Protein AF-A0AAU9D524-F1 (afdb_monomer)

Solvent-accessible surface area (backbone atoms only — not comparable to full-atom values): 6380 Å² total; per-residue (Å²): 83,80,49,81,70,56,72,53,74,72,64,30,53,57,58,52,50,53,51,50,52,51,62,71,67,63,75,57,98,48,59,36,37,52,38,86,83,68,96,66,98,62,91,42,69,48,78,54,93,60,83,90,57,58,61,78,66,52,50,58,64,50,49,53,50,51,52,51,51,50,50,54,49,27,56,74,72,70,43,57,82,89,66,55,99,62,68,100,55,95,77,89,81,83,86,78,90,133

Secondary structure (DSSP, 8-state):
-EE---S-TTHHHHHHHHHHHHHHH--SS--EEEESS----SSEEEE---TT--HHHHHHHHHHHHHHHHHHHHHHHT--TT--SS-SS---PPPPP-

Mean predicted aligned error: 9.86 Å

Sequence (98 aa):
MFDFLPHNAYTQKYDLDILKEMAGAKIAAGLVRNLIKQNLQRDFALITDLLNLLDGYLALPYVIFAQTFALLTAAKVRITADNLSLSETVKGVMIHDF

Organism: NCBI:txid2932184

Foldseek 3Di:
DEDEAFPPPVRNVVVVVVVVVCVVVPPDPAYEYEDCDDDDPDDYYDDDVPPPDHRVVSVVVVVVVVVVVVCVVCVVVVHDPVDDVDDPDDDDDDDDDD

pLDDT: mean 75.3, std 11.85, range [49.75, 91.12]

Nearest PDB structures (foldseek):
  3i0z-assembly1_B  TM=8.018E-01  e=6.967E-03  Streptococcus pneumoniae TIGR4
  3c3j-assembly1_A  TM=8.418E-01  e=7.947E-02  Escherichia coli K-12

Radius of gyration: 18.09 Å; Cα contacts (8 Å, |Δi|>4): 69; chains: 1; bounding box: 33×34×58 Å

Structure (mmCIF, N/CA/C/O backbone):
data_AF-A0AAU9D524-F1
#
_entry.id   AF-A0AAU9D524-F1
#
loop_
_atom_site.group_PDB
_atom_site.id
_atom_site.type_symbol
_atom_site.label_atom_id
_atom_site.label_alt_id
_atom_site.label_comp_id
_atom_site.label_asym_id
_atom_site.label_entity_id
_atom_site.label_seq_id
_atom_site.pdbx_PDB_ins_code
_atom_site.Cartn_x
_atom_site.Cartn_y
_atom_site.Cartn_z
_atom_site.occupancy
_atom_site.B_iso_or_equiv
_atom_site.auth_seq_id
_atom_site.auth_comp_id
_atom_site.auth_asym_id
_atom_site.auth_atom_id
_atom_site.pdbx_PDB_model_num
ATOM 1 N N . MET A 1 1 ? -2.347 -7.759 4.710 1.00 76.81 1 MET A N 1
ATOM 2 C CA . MET A 1 1 ? -3.130 -6.716 4.015 1.00 76.81 1 MET A CA 1
ATOM 3 C C . MET A 1 1 ? -2.468 -5.381 4.285 1.00 76.81 1 MET A C 1
ATOM 5 O O . MET A 1 1 ? -2.072 -5.145 5.423 1.00 76.81 1 MET A O 1
ATOM 9 N N . PHE A 1 2 ? -2.313 -4.574 3.239 1.00 81.31 2 PHE A N 1
ATOM 10 C CA . PHE A 1 2 ? -1.874 -3.185 3.333 1.00 81.31 2 PHE A CA 1
ATOM 11 C C . PHE A 1 2 ? -3.093 -2.300 3.123 1.00 81.31 2 PHE A C 1
ATOM 13 O O . PHE A 1 2 ? -3.853 -2.558 2.192 1.00 81.31 2 PHE A O 1
ATOM 20 N N . ASP A 1 3 ? -3.270 -1.307 3.983 1.00 83.62 3 ASP A N 1
ATOM 21 C CA . ASP A 1 3 ? -4.351 -0.336 3.870 1.00 83.62 3 ASP A CA 1
ATOM 22 C C . ASP A 1 3 ? -3.816 1.092 4.022 1.00 83.62 3 ASP A C 1
ATOM 24 O O . ASP A 1 3 ? -2.993 1.369 4.901 1.00 83.62 3 ASP A O 1
ATOM 28 N N . PHE A 1 4 ? -4.269 1.982 3.143 1.00 84.69 4 PHE A N 1
ATOM 29 C CA . PHE A 1 4 ? -3.874 3.385 3.097 1.00 84.69 4 PHE A CA 1
ATOM 30 C C . PHE A 1 4 ? -5.068 4.247 3.508 1.00 84.69 4 PHE A C 1
ATOM 32 O O . PHE A 1 4 ? -5.892 4.635 2.686 1.00 84.69 4 PHE A O 1
ATOM 39 N N . LEU A 1 5 ? -5.140 4.548 4.802 1.00 81.56 5 LEU A N 1
ATOM 40 C CA . LEU A 1 5 ? -6.222 5.301 5.415 1.00 81.56 5 LEU A CA 1
ATOM 41 C C . LEU A 1 5 ? -6.285 6.730 4.859 1.00 81.56 5 LEU A C 1
ATOM 43 O O . LEU A 1 5 ? -5.294 7.464 4.992 1.00 81.56 5 LEU A O 1
ATOM 47 N N . PRO A 1 6 ? -7.451 7.157 4.338 1.00 79.88 6 PRO A N 1
ATOM 48 C CA . PRO A 1 6 ? -7.662 8.525 3.891 1.00 79.88 6 PRO A CA 1
ATOM 49 C C . PRO A 1 6 ? -7.669 9.502 5.075 1.00 79.88 6 PRO A C 1
ATOM 51 O O . PRO A 1 6 ? -7.927 9.130 6.229 1.00 79.88 6 PRO A O 1
ATOM 54 N N . HIS A 1 7 ? -7.412 10.778 4.787 1.00 78.81 7 HIS A N 1
ATOM 55 C CA . HIS A 1 7 ? -7.501 11.874 5.750 1.00 78.81 7 HIS A CA 1
ATOM 56 C C . HIS A 1 7 ? -8.955 12.299 5.993 1.00 78.81 7 HIS A C 1
ATOM 58 O O . HIS A 1 7 ? -9.281 12.807 7.068 1.00 78.81 7 HIS A O 1
ATOM 64 N N . ASN A 1 8 ? -9.853 12.070 5.026 1.00 83.50 8 ASN A N 1
ATOM 65 C CA . ASN A 1 8 ? -11.282 12.306 5.205 1.00 83.50 8 ASN A CA 1
ATOM 66 C C . ASN A 1 8 ? -11.859 11.405 6.313 1.00 83.50 8 ASN A C 1
ATOM 68 O O . ASN A 1 8 ? -11.984 10.189 6.156 1.00 83.50 8 ASN A O 1
ATOM 72 N N . ALA A 1 9 ? -12.282 12.025 7.418 1.00 82.31 9 ALA A N 1
ATOM 73 C CA . ALA A 1 9 ? -12.808 11.336 8.594 1.00 82.31 9 ALA A CA 1
ATOM 74 C C . ALA A 1 9 ? -14.104 10.544 8.344 1.00 82.31 9 ALA A C 1
ATOM 76 O O . ALA A 1 9 ? -14.426 9.650 9.124 1.00 82.31 9 ALA A O 1
ATOM 77 N N . TYR A 1 10 ? -14.877 10.874 7.305 1.00 86.88 10 TYR A N 1
ATOM 78 C CA . TYR A 1 10 ? -16.047 10.088 6.922 1.00 86.88 10 TYR A CA 1
ATOM 79 C C . TYR A 1 10 ? -15.621 8.792 6.231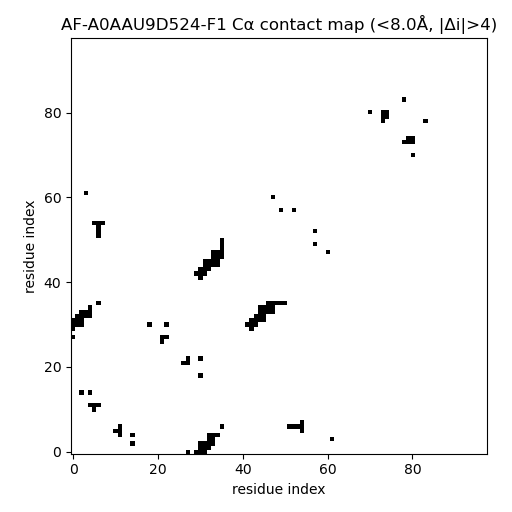 1.00 86.88 10 TYR A C 1
ATOM 81 O O . TYR A 1 10 ? -16.000 7.716 6.687 1.00 86.88 10 TYR A O 1
ATOM 89 N N . THR A 1 11 ? -14.783 8.890 5.195 1.00 85.75 11 THR A N 1
ATOM 90 C CA . THR A 1 11 ? -14.305 7.731 4.425 1.00 85.75 11 THR A CA 1
ATOM 91 C C . THR A 1 11 ? -13.478 6.783 5.292 1.00 85.75 11 THR A C 1
ATOM 93 O O . THR A 1 11 ? -13.704 5.580 5.269 1.00 85.75 11 THR A O 1
ATOM 96 N N . GLN A 1 12 ? -12.631 7.330 6.168 1.00 84.44 12 GLN A N 1
ATOM 97 C CA . GLN A 1 12 ? -11.777 6.555 7.072 1.00 84.44 12 GLN A CA 1
ATOM 98 C C . GLN A 1 12 ? -12.554 5.573 7.968 1.00 84.44 12 GLN A C 1
ATOM 100 O O . GLN A 1 12 ? -12.004 4.558 8.393 1.00 84.44 12 GLN A O 1
ATOM 105 N N . LYS A 1 13 ? -13.830 5.844 8.279 1.00 85.81 13 LYS A N 1
ATOM 106 C CA . LYS A 1 13 ? -14.656 4.927 9.084 1.00 85.81 13 LYS A CA 1
ATOM 107 C C . LYS A 1 13 ? -14.850 3.580 8.388 1.00 85.81 13 LYS A C 1
ATOM 109 O O . LYS A 1 13 ? -14.795 2.558 9.061 1.00 85.81 13 LYS A O 1
ATOM 114 N N . TYR A 1 14 ? -15.020 3.588 7.067 1.00 89.44 14 TYR A N 1
ATOM 115 C CA . TYR A 1 14 ? -15.231 2.378 6.276 1.00 89.44 14 TYR A CA 1
ATOM 116 C C . TYR A 1 14 ? -13.972 1.508 6.249 1.00 89.44 14 TYR A C 1
ATOM 118 O O . TYR A 1 14 ? -14.051 0.318 6.545 1.00 89.44 14 TYR A O 1
ATOM 126 N N . ASP A 1 15 ? -12.805 2.107 5.999 1.00 85.88 15 ASP A N 1
ATOM 127 C CA . ASP A 1 15 ? -11.522 1.393 6.030 1.00 85.88 15 ASP A CA 1
ATOM 128 C C . ASP A 1 15 ? -11.243 0.789 7.417 1.00 85.88 15 ASP A C 1
ATOM 130 O O . ASP A 1 15 ? -10.839 -0.367 7.548 1.00 85.88 15 ASP A O 1
ATOM 134 N N . LEU A 1 16 ? -11.548 1.531 8.491 1.00 84.38 16 LEU A N 1
ATOM 135 C CA . LEU A 1 16 ? -11.412 1.024 9.858 1.00 84.38 16 LEU A CA 1
ATOM 136 C C . LEU A 1 16 ? -12.329 -0.167 10.149 1.00 84.38 16 LEU A C 1
ATOM 138 O O . LEU A 1 16 ? -11.927 -1.056 10.902 1.00 84.38 16 LEU A O 1
ATOM 142 N N . ASP A 1 17 ? -13.537 -0.195 9.598 1.00 87.44 17 ASP A N 1
ATOM 143 C CA . ASP A 1 17 ? -14.460 -1.311 9.791 1.00 87.44 17 ASP A CA 1
ATOM 144 C C . ASP A 1 17 ? -13.991 -2.561 9.031 1.00 87.44 17 ASP A C 1
ATOM 146 O O . ASP A 1 17 ? -13.951 -3.643 9.622 1.00 87.44 17 ASP A O 1
ATOM 150 N N . ILE A 1 18 ? -13.482 -2.404 7.803 1.00 86.38 18 ILE A N 1
ATOM 151 C CA . ILE A 1 18 ? -12.842 -3.494 7.045 1.00 86.38 18 ILE A CA 1
ATOM 152 C C . ILE A 1 18 ? -11.616 -4.025 7.801 1.00 86.38 18 ILE A C 1
ATOM 154 O O . ILE A 1 18 ? -11.442 -5.235 7.959 1.00 86.38 18 ILE A O 1
ATOM 158 N N . LEU A 1 19 ? -10.767 -3.141 8.335 1.00 83.44 19 LEU A N 1
ATOM 159 C CA . LEU A 1 19 ? -9.598 -3.546 9.118 1.00 83.44 19 LEU A CA 1
ATOM 160 C C . LEU A 1 19 ? -9.979 -4.327 10.380 1.00 83.44 19 LEU A C 1
ATOM 162 O O . LEU A 1 19 ? -9.292 -5.291 10.727 1.00 83.44 19 LEU A O 1
ATOM 166 N N . LYS A 1 20 ? -11.056 -3.935 11.074 1.00 84.38 20 LYS A N 1
ATOM 167 C CA . LYS A 1 20 ? -11.567 -4.676 12.239 1.00 84.38 20 LYS A CA 1
ATOM 168 C C . LYS A 1 20 ? -12.056 -6.063 11.838 1.00 84.38 20 LYS A C 1
ATOM 170 O O . LYS A 1 20 ? -11.737 -7.026 12.534 1.00 84.38 20 LYS A O 1
ATOM 175 N N . GLU A 1 21 ? -12.787 -6.171 10.732 1.00 85.50 21 GLU A N 1
ATOM 176 C CA . GLU A 1 21 ? -13.277 -7.450 10.212 1.00 85.50 21 GLU A CA 1
ATOM 177 C C . GLU A 1 21 ? -12.111 -8.390 9.880 1.00 85.50 21 GLU A C 1
ATOM 179 O O . GLU A 1 21 ? -12.033 -9.510 10.393 1.00 85.50 21 GLU A O 1
ATOM 184 N N . MET A 1 22 ? -11.127 -7.897 9.127 1.00 83.19 22 MET A N 1
ATOM 185 C CA . MET A 1 22 ? -9.937 -8.661 8.747 1.00 83.19 22 MET A CA 1
ATOM 186 C C . MET A 1 22 ? -9.084 -9.058 9.961 1.00 83.19 22 MET A C 1
ATOM 188 O O . MET A 1 22 ? -8.533 -10.163 10.007 1.00 83.19 22 MET A O 1
ATOM 192 N N . ALA A 1 23 ? -8.996 -8.190 10.976 1.00 80.75 23 ALA A N 1
ATOM 193 C CA . ALA A 1 23 ? -8.320 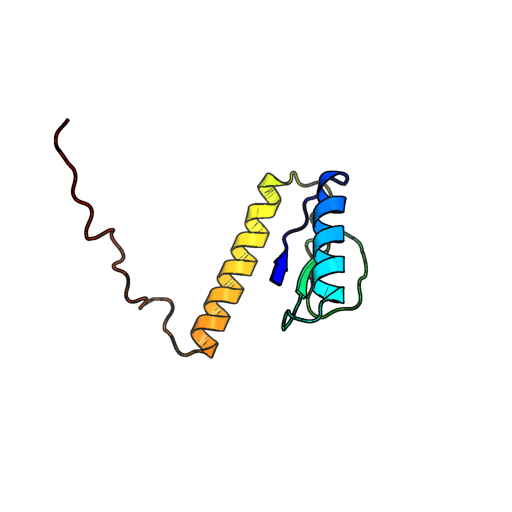-8.494 12.236 1.00 80.75 23 ALA A CA 1
ATOM 194 C C . ALA A 1 23 ? -9.051 -9.571 13.054 1.00 80.75 23 ALA A C 1
ATOM 196 O O . ALA A 1 23 ? -8.395 -10.405 13.687 1.00 80.75 23 ALA A O 1
ATOM 197 N N . GLY A 1 24 ? -10.387 -9.555 13.047 1.0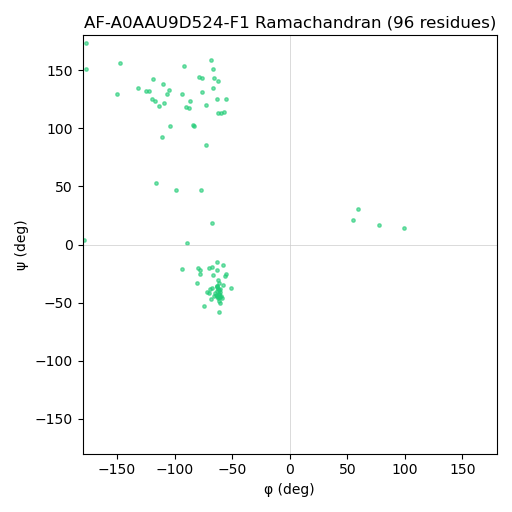0 81.88 24 GLY A N 1
ATOM 198 C CA . GLY A 1 24 ? -11.236 -10.546 13.708 1.00 81.88 24 GLY A CA 1
ATOM 199 C C . GLY A 1 24 ? -11.170 -11.917 13.039 1.00 81.88 24 GLY A C 1
ATOM 200 O O . GLY A 1 24 ? -11.092 -12.929 13.733 1.00 81.88 24 GLY A O 1
ATOM 201 N N . ALA A 1 25 ? -11.104 -11.947 11.705 1.00 83.44 25 ALA A N 1
ATOM 202 C CA . ALA A 1 25 ? -10.999 -13.177 10.926 1.00 83.44 25 ALA A CA 1
ATOM 203 C C . ALA A 1 25 ? -9.665 -13.922 11.139 1.00 83.44 25 ALA A C 1
ATOM 205 O O . ALA A 1 25 ? -9.613 -15.137 10.978 1.00 83.44 25 ALA A O 1
ATOM 206 N N . LYS A 1 26 ? -8.579 -13.217 11.508 1.00 75.12 26 LYS A N 1
ATOM 207 C CA . LYS A 1 26 ? -7.222 -13.776 11.730 1.00 75.12 26 LYS A CA 1
ATOM 208 C C . LYS A 1 26 ? -6.640 -14.566 10.541 1.00 75.12 26 LYS A C 1
ATOM 210 O O . LYS A 1 26 ? -5.720 -15.357 10.718 1.00 75.12 26 LYS A O 1
ATOM 215 N N . ILE A 1 27 ? -7.147 -14.336 9.330 1.00 73.69 27 ILE A N 1
ATOM 216 C CA . ILE A 1 27 ? -6.688 -15.007 8.101 1.00 73.69 27 ILE A CA 1
ATOM 217 C C . ILE A 1 27 ? -5.404 -14.353 7.568 1.00 73.69 27 ILE A C 1
ATOM 219 O O . ILE A 1 27 ? -4.543 -15.013 6.990 1.00 73.69 27 ILE A O 1
ATOM 223 N N . ALA A 1 28 ? -5.258 -13.039 7.756 1.00 74.00 28 ALA A N 1
ATOM 224 C CA . ALA A 1 28 ? -4.103 -12.304 7.262 1.00 74.00 28 ALA A CA 1
ATOM 225 C C . ALA A 1 28 ? -2.861 -12.551 8.136 1.00 74.00 28 ALA A C 1
ATOM 227 O O . ALA A 1 28 ? -2.905 -12.357 9.348 1.00 74.00 28 ALA A O 1
ATOM 228 N N . ALA A 1 29 ? -1.726 -12.866 7.501 1.00 73.38 29 ALA A N 1
ATOM 229 C CA . ALA A 1 29 ? -0.425 -13.025 8.166 1.00 73.38 29 ALA A CA 1
ATOM 230 C C . ALA A 1 29 ? 0.104 -11.734 8.830 1.00 73.38 29 ALA A C 1
ATOM 232 O O . ALA A 1 29 ? 1.031 -11.780 9.630 1.00 73.38 29 ALA A O 1
ATOM 233 N N . GLY A 1 30 ? -0.474 -10.583 8.485 1.00 75.00 30 GLY A N 1
ATOM 234 C CA . GLY A 1 30 ? -0.162 -9.282 9.064 1.00 75.00 30 GLY A CA 1
ATOM 235 C C . GLY A 1 30 ? -1.064 -8.192 8.485 1.00 75.00 30 GLY A C 1
ATOM 236 O O . GLY A 1 30 ? -1.530 -8.291 7.340 1.00 75.00 30 GLY A O 1
ATOM 237 N N . LEU A 1 31 ? -1.313 -7.154 9.282 1.00 70.50 31 LEU A N 1
ATOM 238 C CA . LEU A 1 31 ? -2.038 -5.946 8.888 1.00 70.50 31 LEU A CA 1
ATOM 239 C C . LEU A 1 31 ? -1.083 -4.759 8.999 1.00 70.50 31 LEU A C 1
ATOM 241 O O . LEU A 1 31 ? -0.520 -4.525 10.066 1.00 70.50 31 LEU A O 1
ATOM 245 N N . VAL A 1 32 ? -0.901 -4.030 7.901 1.00 73.19 32 VAL A N 1
ATOM 246 C CA . VAL A 1 32 ? -0.039 -2.845 7.839 1.00 73.19 32 VAL A CA 1
ATOM 247 C C . VAL A 1 32 ? -0.883 -1.665 7.397 1.00 73.19 32 VAL A C 1
ATOM 249 O O . VAL A 1 32 ? -1.625 -1.772 6.421 1.00 73.19 32 VAL A O 1
ATOM 252 N N . ARG A 1 33 ? -0.766 -0.544 8.108 1.00 69.44 33 ARG A N 1
ATOM 253 C CA . ARG A 1 33 ? -1.513 0.679 7.798 1.00 69.44 33 ARG A CA 1
ATOM 254 C C . ARG A 1 33 ? -0.724 1.935 8.137 1.00 69.44 33 ARG A C 1
ATOM 256 O O . ARG A 1 33 ? 0.147 1.910 9.009 1.00 69.44 33 ARG A O 1
ATOM 263 N N . ASN A 1 34 ? -1.048 3.049 7.496 1.00 70.31 34 ASN A N 1
ATOM 264 C CA . ASN A 1 34 ? -0.557 4.360 7.915 1.00 70.31 34 ASN A CA 1
ATOM 265 C C . ASN A 1 34 ? -1.322 4.860 9.149 1.00 70.31 34 ASN A C 1
ATOM 267 O O . ASN A 1 34 ? -2.522 4.634 9.290 1.00 70.31 34 ASN A O 1
ATOM 271 N N . LEU A 1 35 ? -0.635 5.547 10.061 1.00 62.88 35 LEU A N 1
ATOM 272 C CA . LEU A 1 35 ? -1.261 6.171 11.226 1.00 62.88 35 LEU A CA 1
ATOM 273 C C . LEU A 1 35 ? -1.244 7.686 11.062 1.00 62.88 35 LEU A C 1
ATOM 275 O O . LEU A 1 35 ? -0.179 8.284 10.958 1.00 62.88 35 LEU A O 1
ATOM 279 N N . ILE A 1 36 ? -2.431 8.296 11.083 1.00 55.12 36 ILE A N 1
ATOM 280 C CA . ILE A 1 36 ? -2.573 9.760 11.080 1.00 55.12 36 ILE A CA 1
ATOM 281 C C . ILE A 1 36 ? -2.685 10.312 12.510 1.00 55.12 36 ILE A C 1
ATOM 283 O O . ILE A 1 36 ? -2.382 11.481 12.711 1.00 55.12 36 ILE A O 1
ATOM 287 N N . LYS A 1 37 ? -3.071 9.500 13.516 1.00 49.75 37 LYS A N 1
ATOM 288 C CA . LYS A 1 37 ? -3.034 9.883 14.953 1.00 49.75 37 LYS A CA 1
ATOM 289 C C . LYS A 1 37 ? -3.491 8.827 15.975 1.00 49.75 37 LYS A C 1
ATOM 291 O O . LYS A 1 37 ? -3.567 9.146 17.157 1.00 49.75 37 LYS A O 1
ATOM 296 N N . GLN A 1 38 ? -3.832 7.596 15.579 1.00 49.84 38 GLN A N 1
ATOM 297 C CA . GLN A 1 38 ? -4.413 6.619 16.513 1.00 49.84 38 GLN A CA 1
ATOM 298 C C . GLN A 1 38 ? -3.502 5.422 16.785 1.00 49.84 38 GLN A C 1
ATOM 300 O O . GLN A 1 38 ? -3.206 4.630 15.8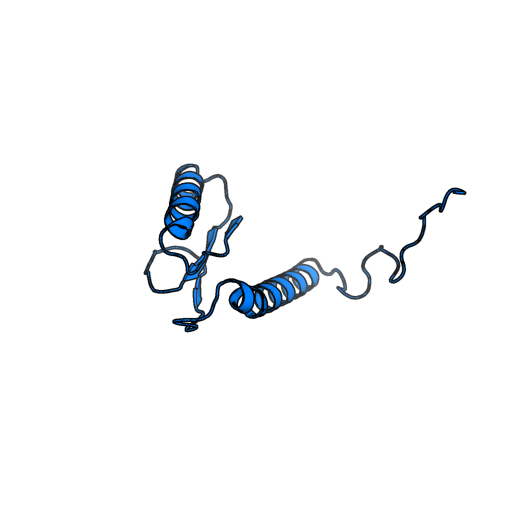93 1.00 49.84 38 GLN A O 1
ATOM 305 N N . ASN A 1 39 ? -3.133 5.269 18.058 1.00 50.00 39 ASN A N 1
ATOM 306 C CA . ASN A 1 39 ? -2.504 4.074 18.607 1.00 50.00 39 ASN A CA 1
ATOM 307 C C . ASN A 1 39 ? -3.420 2.861 18.415 1.00 50.00 39 ASN A C 1
ATOM 309 O O . 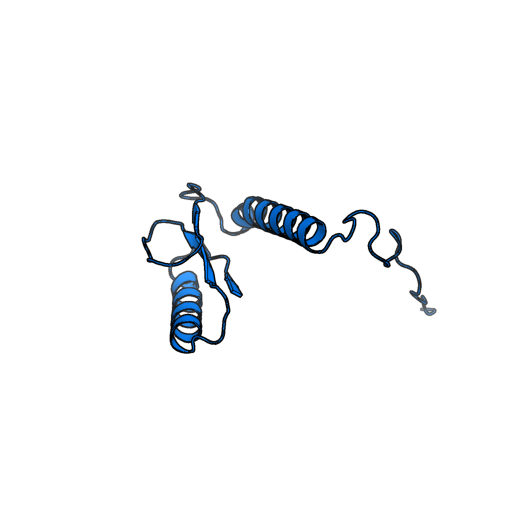ASN A 1 39 ? -4.467 2.759 19.051 1.00 50.00 39 ASN A O 1
ATOM 313 N N . LEU A 1 40 ? -2.995 1.914 17.584 1.00 50.75 40 LEU A N 1
ATOM 314 C CA . LEU A 1 40 ? -3.474 0.539 17.657 1.00 50.75 40 LEU A CA 1
ATOM 315 C C . LEU A 1 40 ? -2.268 -0.378 17.799 1.00 50.75 40 LEU A C 1
ATOM 317 O O . LEU A 1 40 ? -1.279 -0.257 17.082 1.00 50.75 40 LEU A O 1
ATOM 321 N N . GLN A 1 41 ? -2.381 -1.286 18.760 1.00 50.47 41 GLN A N 1
ATOM 322 C CA . GLN A 1 41 ? -1.420 -2.337 19.046 1.00 50.47 41 GLN A CA 1
ATOM 323 C C . GLN A 1 41 ? -1.501 -3.409 17.947 1.00 50.47 41 GLN A C 1
ATOM 325 O O . GLN A 1 41 ? -2.281 -4.348 18.097 1.00 50.47 41 GLN A O 1
ATOM 330 N N . ARG A 1 42 ? -0.783 -3.250 16.823 1.00 53.03 42 ARG A N 1
ATOM 331 C CA . ARG A 1 42 ? -0.301 -4.347 15.949 1.00 53.03 42 ARG A CA 1
ATOM 332 C C . ARG A 1 42 ? 0.558 -3.847 14.772 1.00 53.03 42 ARG A C 1
ATOM 334 O O . ARG A 1 42 ? 0.700 -2.649 14.560 1.00 53.03 42 ARG A O 1
ATOM 341 N N . ASP A 1 43 ? 1.131 -4.799 14.036 1.00 57.88 43 ASP A N 1
ATOM 342 C CA . ASP A 1 43 ? 2.579 -5.020 13.894 1.00 57.88 43 ASP A CA 1
ATOM 343 C C . ASP A 1 43 ? 3.416 -3.997 13.108 1.00 57.88 43 ASP A C 1
ATOM 345 O O . ASP A 1 43 ? 4.620 -3.940 13.336 1.00 57.88 43 ASP A O 1
ATOM 349 N N . PHE A 1 44 ? 2.844 -3.165 12.231 1.00 58.50 44 PHE A N 1
ATOM 350 C CA . PHE A 1 44 ? 3.611 -2.136 11.510 1.00 58.50 44 PHE A CA 1
ATOM 351 C C . PHE A 1 44 ? 2.761 -0.905 11.179 1.00 58.50 44 PHE A C 1
ATOM 353 O O . PHE A 1 44 ? 1.684 -1.009 10.586 1.00 58.50 44 PHE A O 1
ATOM 360 N N . ALA A 1 45 ? 3.288 0.272 11.522 1.00 60.00 45 ALA A N 1
ATOM 361 C CA . ALA A 1 45 ? 2.673 1.567 11.266 1.00 60.00 45 ALA A CA 1
ATOM 362 C C . ALA A 1 45 ? 3.577 2.434 10.385 1.00 60.00 45 ALA A C 1
ATOM 364 O O . ALA A 1 45 ? 4.724 2.700 10.743 1.00 60.00 45 ALA A O 1
ATOM 365 N N . LEU A 1 46 ? 3.042 2.923 9.264 1.00 62.53 46 LEU A N 1
ATOM 366 C CA . LEU A 1 46 ? 3.675 4.005 8.513 1.00 62.53 46 LEU A CA 1
ATOM 367 C C . LEU A 1 46 ? 3.255 5.333 9.156 1.00 62.53 46 LEU A C 1
ATOM 369 O O . LEU A 1 46 ? 2.116 5.775 9.002 1.00 62.53 46 LEU A O 1
ATOM 373 N N . ILE A 1 47 ? 4.149 5.935 9.939 1.00 61.19 47 ILE A N 1
ATOM 374 C CA . ILE A 1 47 ? 3.888 7.222 10.589 1.00 61.19 47 ILE A CA 1
ATOM 375 C C . ILE A 1 47 ? 4.191 8.322 9.579 1.00 61.19 47 ILE A C 1
ATOM 377 O O . ILE A 1 47 ? 5.342 8.656 9.312 1.00 61.19 47 ILE A O 1
ATOM 381 N N . THR A 1 48 ? 3.134 8.872 9.004 1.00 61.03 48 THR A N 1
ATOM 382 C CA . THR A 1 48 ? 3.187 10.068 8.172 1.00 61.03 48 THR A CA 1
ATOM 383 C C . THR A 1 48 ? 2.651 11.225 9.000 1.00 61.03 48 THR A C 1
ATOM 385 O O . THR A 1 48 ? 1.436 11.348 9.145 1.00 61.03 48 THR A O 1
ATOM 388 N N . ASP A 1 49 ? 3.533 12.075 9.535 1.00 58.25 49 ASP A N 1
ATOM 389 C CA . ASP A 1 49 ? 3.155 13.295 10.274 1.00 58.25 49 ASP A CA 1
ATOM 390 C C . ASP A 1 49 ? 2.733 14.419 9.302 1.00 58.25 49 ASP A C 1
ATOM 392 O O . ASP A 1 49 ? 3.190 15.557 9.340 1.00 58.25 49 ASP A O 1
ATOM 396 N N . LEU A 1 50 ? 1.888 14.051 8.337 1.00 61.53 50 LEU A N 1
ATOM 397 C CA . LEU A 1 50 ? 1.420 14.869 7.217 1.00 61.53 50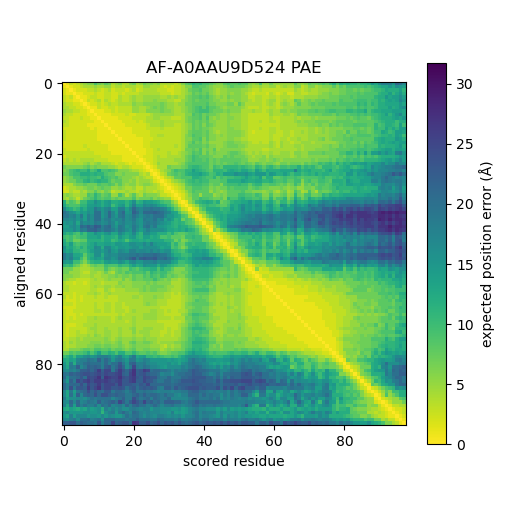 LEU A CA 1
ATOM 398 C C . LEU A 1 50 ? 0.034 15.441 7.537 1.00 61.53 50 LEU A C 1
ATOM 400 O O . LEU A 1 50 ? -0.910 15.349 6.749 1.00 61.53 50 LEU A O 1
ATOM 404 N N . LEU A 1 51 ? -0.100 15.986 8.747 1.00 56.09 51 LEU A N 1
ATOM 405 C CA . LEU A 1 51 ? -1.320 16.638 9.213 1.00 56.09 51 LEU A CA 1
ATOM 406 C C . LEU A 1 51 ? -1.718 17.751 8.232 1.00 56.09 51 LEU A C 1
ATOM 408 O O . LEU A 1 51 ? -0.924 18.648 7.961 1.00 56.09 51 LEU A O 1
ATOM 412 N N . ASN A 1 52 ? -2.959 17.691 7.736 1.00 63.62 52 ASN A N 1
ATOM 413 C CA . ASN A 1 52 ? -3.586 18.644 6.809 1.00 63.62 52 ASN A CA 1
ATOM 414 C C . ASN A 1 52 ? -3.197 18.551 5.321 1.00 63.62 52 ASN A C 1
ATOM 416 O O . ASN A 1 52 ? -3.477 19.489 4.572 1.00 63.62 52 ASN A O 1
ATOM 420 N N . LEU A 1 53 ? -2.604 17.448 4.852 1.00 70.06 53 LEU A N 1
ATOM 421 C CA . LEU A 1 53 ? -2.477 17.226 3.407 1.00 70.06 53 LEU A CA 1
ATOM 422 C C . LEU A 1 53 ? -3.788 16.728 2.785 1.00 70.06 53 LEU A C 1
ATOM 424 O O . LEU A 1 53 ? -4.517 15.942 3.387 1.00 70.06 53 LEU A O 1
ATOM 428 N N . LEU A 1 54 ? -4.063 17.159 1.550 1.00 77.94 54 LEU A N 1
ATOM 429 C CA . LEU A 1 54 ? -5.148 16.591 0.749 1.00 77.94 54 LEU A CA 1
ATOM 430 C C . LEU A 1 54 ? -4.826 15.126 0.423 1.00 77.94 54 LEU A C 1
ATOM 432 O O . LEU A 1 54 ? -3.673 14.809 0.123 1.00 77.94 54 LEU A O 1
ATOM 436 N N . ASP A 1 55 ? -5.846 14.265 0.397 1.00 75.00 55 ASP A N 1
ATOM 437 C CA . ASP A 1 55 ? -5.692 12.818 0.178 1.00 75.00 55 ASP A CA 1
ATOM 438 C C . ASP A 1 55 ? -4.845 12.476 -1.061 1.00 75.00 55 ASP A C 1
ATOM 440 O O . ASP A 1 55 ? -4.017 11.569 -1.020 1.00 75.00 55 ASP A O 1
ATOM 444 N N . GLY A 1 56 ? -4.966 13.251 -2.145 1.00 81.56 56 GLY A N 1
ATOM 445 C CA . GLY A 1 56 ? -4.170 13.047 -3.360 1.00 81.56 56 GLY A CA 1
ATOM 446 C C . GLY A 1 56 ? -2.656 13.187 -3.154 1.00 81.56 56 GLY A C 1
ATOM 447 O O . GLY A 1 56 ? -1.883 12.467 -3.780 1.00 81.56 56 GLY A O 1
ATOM 448 N N . TYR A 1 5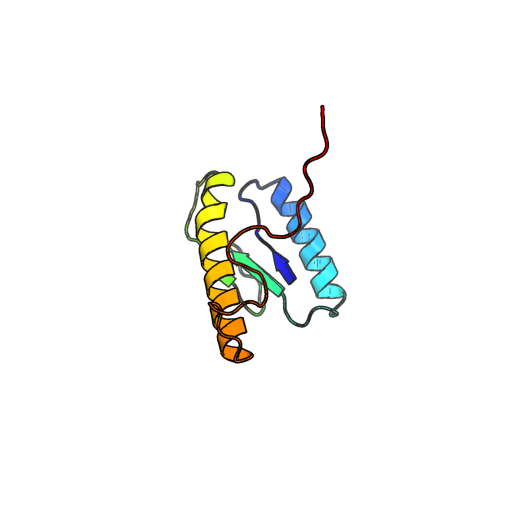7 ? -2.209 14.057 -2.245 1.00 82.94 57 TYR A N 1
ATOM 449 C CA . TYR A 1 57 ? -0.781 14.220 -1.960 1.00 82.94 57 TYR A CA 1
ATOM 450 C C . TYR A 1 57 ? -0.226 13.110 -1.064 1.00 82.94 57 TYR A C 1
ATOM 452 O O . TYR A 1 57 ? 0.976 12.847 -1.100 1.00 82.94 57 TYR A O 1
ATOM 460 N N . LEU A 1 58 ? -1.082 12.419 -0.301 1.00 79.81 58 LEU A N 1
ATOM 461 C CA . LEU A 1 58 ? -0.677 11.253 0.487 1.00 79.81 58 LEU A CA 1
ATOM 462 C C . LEU A 1 58 ? -0.286 10.062 -0.402 1.00 79.81 58 LEU A C 1
ATOM 464 O O . LEU A 1 58 ? 0.476 9.202 0.034 1.00 79.81 58 LEU A O 1
ATOM 468 N N . ALA A 1 59 ? -0.700 10.047 -1.674 1.00 83.44 59 ALA A N 1
ATOM 469 C CA . ALA A 1 59 ? -0.286 9.022 -2.630 1.00 83.44 59 ALA A CA 1
ATOM 470 C C . ALA A 1 59 ? 1.243 8.950 -2.802 1.00 83.44 59 ALA A C 1
ATOM 472 O O . ALA A 1 59 ? 1.790 7.860 -2.951 1.00 83.44 59 ALA A O 1
ATOM 473 N N 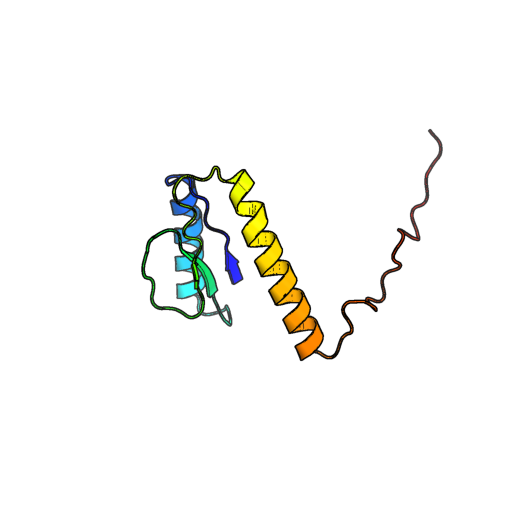. LEU A 1 60 ? 1.949 10.086 -2.735 1.00 85.50 60 LEU A N 1
ATOM 474 C CA . LEU A 1 60 ? 3.407 10.129 -2.895 1.00 85.50 60 LEU A CA 1
ATOM 475 C C . LEU A 1 60 ? 4.150 9.313 -1.820 1.00 85.50 60 LEU A C 1
ATOM 477 O O . LEU A 1 60 ? 4.872 8.382 -2.188 1.00 85.50 60 LEU A O 1
ATOM 481 N N . PRO A 1 61 ? 3.984 9.582 -0.508 1.00 83.31 61 PRO A N 1
ATOM 482 C CA . PRO A 1 61 ? 4.633 8.772 0.519 1.00 83.31 61 PRO A CA 1
ATOM 483 C C . PRO A 1 61 ? 4.163 7.309 0.504 1.00 83.31 61 PRO A C 1
ATOM 485 O O . PRO A 1 61 ? 4.962 6.420 0.802 1.00 83.31 61 PRO A O 1
ATOM 488 N N . TYR A 1 62 ? 2.915 7.029 0.111 1.00 84.19 62 TYR A N 1
ATOM 489 C CA . TYR A 1 62 ? 2.424 5.652 -0.018 1.00 84.19 62 TYR A CA 1
ATOM 490 C C . TYR A 1 62 ? 3.136 4.872 -1.123 1.00 84.19 62 TYR A C 1
ATOM 492 O O . TYR A 1 62 ? 3.548 3.734 -0.895 1.00 84.19 62 TYR A O 1
ATOM 500 N N . VAL A 1 63 ? 3.340 5.482 -2.294 1.00 88.50 63 VAL A N 1
ATOM 501 C CA . VAL A 1 63 ? 4.063 4.852 -3.406 1.00 88.50 63 VAL A CA 1
ATOM 502 C C . VAL A 1 63 ? 5.523 4.609 -3.036 1.00 88.50 63 VAL A C 1
ATOM 504 O O . VAL A 1 63 ? 6.028 3.520 -3.291 1.00 88.50 63 VAL A O 1
ATOM 507 N N . ILE A 1 64 ? 6.186 5.560 -2.370 1.00 88.19 64 ILE A N 1
ATOM 508 C CA . ILE A 1 64 ? 7.578 5.390 -1.919 1.00 88.19 64 ILE A CA 1
ATOM 509 C C . ILE A 1 64 ? 7.695 4.215 -0.937 1.00 88.19 64 ILE A C 1
ATOM 511 O O . ILE A 1 64 ? 8.594 3.378 -1.067 1.00 88.19 64 ILE A O 1
ATOM 515 N N . PHE A 1 65 ? 6.771 4.107 0.023 1.00 85.81 65 PHE A N 1
ATOM 516 C CA . PHE A 1 65 ? 6.722 2.967 0.938 1.00 85.81 65 PHE A CA 1
ATOM 517 C C . PHE A 1 65 ? 6.501 1.647 0.186 1.00 85.81 65 PHE A C 1
ATOM 519 O O . PHE A 1 65 ? 7.247 0.688 0.396 1.00 85.81 65 PHE A O 1
ATOM 526 N N . ALA A 1 66 ? 5.521 1.602 -0.720 1.00 86.50 66 ALA A N 1
ATOM 527 C CA . ALA A 1 66 ? 5.201 0.407 -1.496 1.00 86.50 66 ALA A CA 1
ATOM 528 C C . ALA A 1 66 ? 6.374 -0.044 -2.382 1.00 86.50 66 ALA A C 1
ATOM 530 O O . ALA A 1 66 ? 6.697 -1.231 -2.415 1.00 86.50 66 ALA A O 1
ATOM 531 N N . GLN A 1 67 ? 7.056 0.893 -3.046 1.00 91.12 67 GLN A N 1
ATOM 532 C CA . GLN A 1 67 ? 8.242 0.623 -3.863 1.00 91.12 67 GLN A CA 1
ATOM 533 C C . GLN A 1 67 ? 9.399 0.085 -3.020 1.00 91.12 67 GLN A C 1
ATOM 535 O O . GLN A 1 67 ? 10.029 -0.905 -3.390 1.00 91.12 67 GLN A O 1
ATOM 540 N N . THR A 1 68 ? 9.643 0.686 -1.853 1.00 89.25 68 THR A N 1
ATOM 541 C CA . THR A 1 68 ? 10.684 0.223 -0.926 1.00 89.25 68 THR A CA 1
ATOM 542 C C . THR A 1 68 ? 10.380 -1.193 -0.437 1.00 89.25 68 THR A C 1
ATOM 544 O O . THR A 1 68 ? 11.249 -2.063 -0.460 1.00 89.25 68 THR A O 1
ATOM 547 N N . PHE A 1 69 ? 9.129 -1.462 -0.053 1.00 87.94 69 PHE A N 1
ATOM 548 C CA . PHE A 1 69 ? 8.688 -2.793 0.360 1.00 87.94 69 PHE A CA 1
ATOM 549 C C . PHE A 1 69 ? 8.833 -3.829 -0.765 1.00 87.94 69 PHE A C 1
ATOM 551 O O . PHE A 1 69 ? 9.312 -4.941 -0.522 1.00 87.94 69 PHE A O 1
ATOM 558 N N . ALA A 1 70 ? 8.466 -3.469 -1.998 1.00 87.00 70 ALA A N 1
ATOM 559 C CA . ALA A 1 70 ? 8.620 -4.327 -3.167 1.00 87.00 70 ALA A CA 1
ATOM 560 C C . ALA A 1 70 ? 10.095 -4.663 -3.429 1.00 87.00 70 ALA A C 1
ATOM 562 O O . ALA A 1 70 ? 10.428 -5.835 -3.605 1.00 87.00 70 ALA A O 1
ATOM 563 N N . LEU A 1 71 ? 10.986 -3.669 -3.366 1.00 88.69 71 LEU A N 1
ATOM 564 C CA . LEU A 1 71 ? 12.424 -3.863 -3.551 1.00 88.69 71 LEU A CA 1
ATOM 565 C C . LEU A 1 71 ? 13.020 -4.784 -2.475 1.00 88.69 71 LEU A C 1
ATOM 567 O O . LEU A 1 71 ? 13.742 -5.728 -2.795 1.00 88.69 71 LEU A O 1
ATOM 571 N N . LEU A 1 72 ? 12.677 -4.558 -1.203 1.00 88.94 72 LEU A N 1
ATOM 572 C CA . LEU A 1 72 ? 13.121 -5.404 -0.090 1.00 88.94 72 LEU A CA 1
ATOM 573 C C . LEU A 1 72 ? 12.592 -6.838 -0.214 1.00 88.94 72 LEU A C 1
ATOM 575 O O . LEU A 1 72 ? 13.300 -7.794 0.104 1.00 88.94 72 LEU A O 1
ATOM 579 N N . THR A 1 73 ? 11.363 -7.007 -0.702 1.00 86.81 73 THR A N 1
ATOM 580 C CA . THR A 1 73 ? 10.775 -8.331 -0.937 1.00 86.81 73 THR A CA 1
ATOM 581 C C . THR A 1 73 ? 11.454 -9.043 -2.106 1.00 86.81 73 THR A C 1
ATOM 583 O O . THR A 1 73 ? 11.776 -10.224 -1.982 1.00 86.81 73 THR A O 1
ATOM 586 N N . ALA A 1 74 ? 11.745 -8.338 -3.202 1.00 86.00 74 ALA A N 1
ATOM 587 C CA . ALA A 1 74 ? 12.505 -8.881 -4.327 1.00 86.00 74 ALA A CA 1
ATOM 588 C C . ALA A 1 74 ? 13.894 -9.355 -3.867 1.00 86.00 74 ALA A C 1
ATOM 590 O O . ALA A 1 74 ? 14.267 -10.504 -4.111 1.00 86.00 74 ALA A O 1
ATOM 591 N N . ALA A 1 75 ? 14.592 -8.530 -3.076 1.00 86.75 75 ALA A N 1
ATOM 592 C CA . ALA A 1 75 ? 15.866 -8.892 -2.459 1.00 86.75 75 ALA A CA 1
ATOM 593 C C . ALA A 1 75 ? 15.742 -10.127 -1.545 1.00 86.75 75 ALA A C 1
ATOM 595 O O . ALA A 1 75 ? 16.558 -11.046 -1.631 1.00 86.75 75 ALA A O 1
ATOM 596 N N . LYS A 1 76 ? 14.692 -10.202 -0.713 1.00 88.06 76 LYS A N 1
ATOM 597 C CA . LYS A 1 76 ? 14.418 -11.350 0.170 1.00 88.06 76 LYS A CA 1
ATOM 598 C C . LYS A 1 76 ? 14.202 -12.653 -0.608 1.00 88.06 76 LYS A C 1
ATOM 600 O O . LYS A 1 76 ? 14.651 -13.705 -0.160 1.00 88.06 76 LYS A O 1
ATOM 605 N N . VAL A 1 77 ? 13.528 -12.589 -1.756 1.00 88.00 77 VAL A N 1
ATOM 606 C CA . VAL A 1 77 ? 13.238 -13.748 -2.622 1.00 88.00 77 VAL A CA 1
ATOM 607 C C . VAL A 1 77 ? 14.364 -13.994 -3.647 1.00 88.00 77 VAL A C 1
ATOM 609 O O . VAL A 1 77 ? 14.305 -14.953 -4.409 1.00 88.00 77 VAL A O 1
ATOM 612 N N . ARG A 1 78 ? 15.442 -13.193 -3.619 1.00 82.31 78 ARG A N 1
ATOM 613 C CA . ARG A 1 78 ? 16.595 -13.256 -4.541 1.00 82.31 78 ARG A CA 1
ATOM 614 C C . ARG A 1 78 ? 16.222 -13.060 -6.015 1.00 82.31 78 ARG A C 1
ATOM 616 O O . ARG A 1 78 ? 16.889 -13.590 -6.900 1.00 82.31 78 ARG A O 1
ATOM 623 N N . ILE A 1 79 ? 15.173 -12.285 -6.271 1.00 76.31 79 ILE A N 1
ATOM 624 C CA . ILE A 1 79 ? 14.826 -11.801 -7.607 1.00 76.31 79 ILE A CA 1
ATOM 625 C C . ILE A 1 79 ? 15.476 -10.428 -7.769 1.00 76.31 79 ILE A C 1
ATOM 627 O O . ILE A 1 79 ? 15.321 -9.555 -6.913 1.00 76.31 79 ILE A O 1
ATOM 631 N N . THR A 1 80 ? 16.200 -10.217 -8.864 1.00 72.06 80 THR A N 1
ATOM 632 C CA . THR A 1 80 ? 16.693 -8.882 -9.209 1.00 72.06 80 THR A CA 1
ATOM 633 C C . THR A 1 80 ? 15.505 -8.051 -9.678 1.00 72.06 80 THR A C 1
ATOM 635 O O . THR A 1 80 ? 14.870 -8.413 -10.665 1.00 72.06 80 THR A O 1
ATOM 638 N N . ALA A 1 81 ? 15.205 -6.943 -8.995 1.00 61.34 81 ALA A N 1
ATOM 639 C CA . ALA A 1 81 ? 14.118 -6.033 -9.385 1.00 61.34 81 ALA A CA 1
ATOM 640 C C . ALA A 1 81 ? 14.248 -5.529 -10.837 1.00 61.34 81 ALA A C 1
ATOM 642 O O . ALA A 1 81 ? 13.250 -5.217 -11.473 1.00 61.34 81 ALA A O 1
ATOM 643 N N . ASP A 1 82 ? 15.479 -5.508 -11.342 1.00 63.25 82 ASP A N 1
ATOM 644 C CA . ASP A 1 82 ? 15.862 -5.093 -12.691 1.00 63.25 82 ASP A CA 1
ATOM 645 C C . ASP A 1 82 ? 15.631 -6.177 -13.762 1.00 63.25 82 ASP A C 1
ATOM 647 O O . ASP A 1 82 ? 15.519 -5.879 -14.942 1.00 63.25 82 ASP A O 1
ATOM 651 N N . ASN A 1 83 ? 15.529 -7.454 -13.369 1.00 57.38 83 ASN A N 1
ATOM 652 C CA . ASN A 1 83 ? 15.327 -8.576 -14.292 1.00 57.38 83 ASN A CA 1
ATOM 653 C C . ASN A 1 83 ? 13.980 -9.263 -14.042 1.00 57.38 83 ASN A C 1
ATOM 655 O O . ASN A 1 83 ? 13.898 -10.476 -13.824 1.00 57.38 83 ASN A O 1
ATOM 659 N N . LEU A 1 84 ? 12.908 -8.473 -14.036 1.00 58.38 84 LEU A N 1
ATOM 660 C CA . LEU A 1 84 ? 11.565 -9.022 -14.177 1.00 58.38 84 LEU A CA 1
ATOM 661 C C . LEU A 1 84 ? 11.458 -9.601 -15.593 1.00 58.38 84 LEU A C 1
ATOM 663 O O . LEU A 1 84 ? 11.856 -8.963 -16.560 1.00 58.38 84 LEU A O 1
ATOM 667 N N . SER A 1 85 ? 10.901 -10.801 -15.746 1.00 57.56 85 SER A N 1
ATOM 668 C CA . SER A 1 85 ? 10.738 -11.497 -17.037 1.00 57.56 85 SER A CA 1
ATOM 669 C C . SER A 1 85 ? 9.745 -10.822 -18.009 1.00 57.56 85 SER A C 1
ATOM 671 O O . SER A 1 85 ? 9.249 -11.450 -18.945 1.00 57.56 85 SER A O 1
ATOM 673 N N . LEU A 1 86 ? 9.443 -9.543 -17.787 1.00 61.72 86 LEU A N 1
ATOM 674 C CA . LEU A 1 86 ? 8.613 -8.668 -18.599 1.00 61.72 86 LEU A CA 1
ATOM 675 C C . LEU A 1 86 ? 9.537 -7.677 -19.315 1.00 61.72 86 LEU A C 1
ATOM 677 O O . LEU A 1 86 ? 10.388 -7.049 -18.698 1.00 61.72 86 LEU A O 1
ATOM 681 N N . SER A 1 87 ? 9.381 -7.546 -20.631 1.00 59.50 87 SER A N 1
ATOM 682 C CA . SER A 1 87 ? 10.172 -6.604 -21.429 1.00 59.50 87 SER A CA 1
ATOM 683 C C . SER A 1 87 ? 9.908 -5.160 -20.976 1.00 59.50 87 SER A C 1
ATOM 685 O O . SER A 1 87 ? 8.757 -4.791 -20.769 1.00 59.50 87 SER A O 1
ATOM 687 N N . GLU A 1 88 ? 10.950 -4.323 -20.930 1.00 64.56 88 GLU A N 1
ATOM 688 C CA . GLU A 1 88 ? 10.869 -2.881 -20.595 1.00 64.56 88 GLU A CA 1
ATOM 689 C C . GLU A 1 88 ? 9.932 -2.077 -21.518 1.00 64.56 88 GLU A C 1
ATOM 691 O O . GLU A 1 88 ? 9.508 -0.967 -21.212 1.00 64.56 88 GLU A O 1
ATOM 696 N N . THR A 1 89 ? 9.602 -2.646 -22.676 1.00 69.69 89 THR A N 1
ATOM 697 C CA . THR A 1 89 ? 8.634 -2.130 -23.641 1.00 69.69 89 THR A CA 1
ATOM 698 C C . THR A 1 89 ? 7.511 -3.139 -23.794 1.00 69.69 89 THR A C 1
ATOM 700 O O . THR A 1 89 ? 7.760 -4.347 -23.835 1.00 69.69 89 THR A O 1
ATOM 703 N N . VAL A 1 90 ? 6.283 -2.643 -23.945 1.00 69.69 90 VAL A N 1
ATOM 704 C CA . VAL A 1 90 ? 5.119 -3.478 -24.234 1.00 69.69 90 VAL A CA 1
ATOM 705 C C . VAL A 1 90 ? 5.368 -4.264 -25.524 1.00 69.69 90 VAL A C 1
ATOM 707 O O . VAL A 1 90 ? 5.471 -3.696 -26.609 1.00 69.69 90 VAL A O 1
ATOM 710 N N . LYS A 1 91 ? 5.469 -5.588 -25.406 1.00 73.69 91 LYS A N 1
ATOM 711 C CA . LYS A 1 91 ? 5.526 -6.522 -26.534 1.00 73.69 91 LYS A CA 1
ATOM 712 C C . LYS A 1 91 ? 4.221 -7.311 -26.571 1.00 73.69 91 LYS A C 1
ATOM 714 O O . LYS A 1 91 ? 3.734 -7.725 -25.525 1.00 73.69 91 LYS A O 1
ATOM 719 N N . GLY A 1 92 ? 3.670 -7.526 -27.767 1.00 71.81 92 GLY A N 1
ATOM 720 C CA . GLY A 1 92 ? 2.458 -8.336 -27.961 1.00 71.81 92 GLY A CA 1
ATOM 721 C C . GLY A 1 92 ? 1.143 -7.564 -28.107 1.00 71.81 92 GLY A C 1
ATOM 722 O O . GLY A 1 92 ? 0.086 -8.181 -28.035 1.00 71.81 92 GLY A O 1
ATOM 723 N N . VAL A 1 93 ? 1.177 -6.245 -28.335 1.00 80.38 93 VAL A N 1
ATOM 724 C CA . VAL A 1 93 ? -0.027 -5.478 -28.704 1.00 80.38 93 VAL A CA 1
ATOM 725 C C . VAL A 1 93 ? -0.210 -5.523 -30.218 1.00 80.38 93 VAL A C 1
ATOM 727 O O . VAL A 1 93 ? 0.638 -5.034 -30.963 1.00 80.38 93 VAL A O 1
ATOM 730 N N . MET A 1 94 ? -1.320 -6.106 -30.665 1.00 82.19 94 MET A N 1
ATOM 731 C CA . MET A 1 94 ? -1.782 -6.019 -32.048 1.00 82.19 94 MET A CA 1
ATOM 732 C C . MET A 1 94 ? -2.692 -4.794 -32.169 1.00 82.19 94 MET A C 1
ATOM 734 O O . MET A 1 94 ? -3.710 -4.713 -31.486 1.00 82.19 94 MET A O 1
ATOM 738 N N . ILE A 1 95 ? -2.308 -3.826 -33.000 1.00 84.06 95 ILE A N 1
ATOM 739 C CA . ILE A 1 95 ? -3.178 -2.703 -33.363 1.00 84.06 95 ILE A CA 1
ATOM 740 C C . ILE A 1 95 ? -4.021 -3.172 -34.557 1.00 84.06 95 ILE A C 1
ATOM 742 O O . ILE A 1 95 ? -3.456 -3.622 -35.553 1.00 84.06 95 ILE A O 1
ATOM 746 N N . HIS A 1 96 ? -5.346 -3.1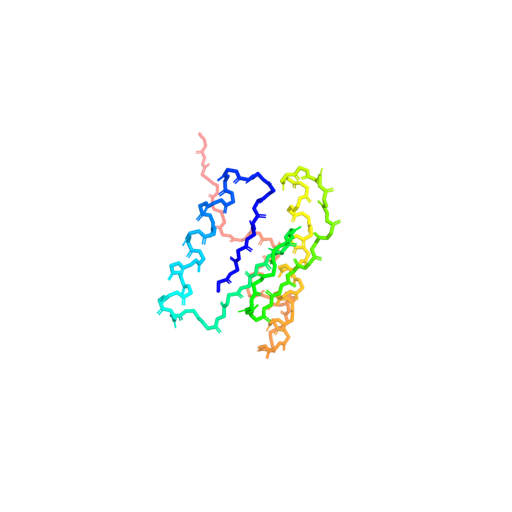10 -34.444 1.00 88.00 96 HIS A N 1
ATOM 747 C CA . HIS A 1 96 ? -6.272 -3.404 -35.543 1.00 88.00 96 HIS A CA 1
ATOM 748 C C . HIS A 1 96 ? -6.612 -2.123 -36.321 1.00 88.00 96 HIS A C 1
ATOM 750 O O . HIS A 1 96 ? -6.550 -1.033 -35.750 1.00 88.00 96 HIS A O 1
ATOM 756 N N . ASP A 1 97 ? -6.965 -2.261 -37.601 1.00 80.12 97 ASP A N 1
ATOM 757 C CA . ASP A 1 97 ? -7.338 -1.134 -38.467 1.00 80.12 97 ASP A CA 1
ATOM 758 C C . ASP A 1 97 ? -8.651 -0.460 -38.020 1.00 80.12 97 ASP A C 1
ATOM 760 O O . ASP A 1 97 ? -9.516 -1.105 -37.418 1.00 80.12 97 ASP A O 1
ATOM 764 N N . PHE A 1 98 ? -8.767 0.842 -38.312 1.00 75.69 98 PHE A N 1
ATOM 765 C CA . PHE A 1 98 ? -9.900 1.713 -37.959 1.00 75.69 98 PHE A CA 1
ATOM 766 C C . PHE A 1 98 ? -11.018 1.709 -39.005 1.00 75.69 98 PHE A C 1
ATOM 768 O O . PHE A 1 98 ? -10.697 1.722 -40.216 1.00 75.69 98 PHE A O 1
#